Protein AF-A0A484Z896-F1 (afdb_monomer)

Sequence (76 aa):
MANSTRSRSAERLVDIFIALHLHGVVHRCDLMNKFGITERTVYRDLQALSPIIEHVGDGRYRLIPAYQKAALDDSE

pLDDT: mean 88.8, std 16.47, range [39.94, 98.5]

Mean predicted aligned error: 6.42 Å

Nearest PDB structures (foldseek):
  2fa5-assembly1_B  TM=6.991E-01  e=1.017E-01  Xanthomonas campestris
  5aiq-assembly1_D  TM=6.520E-01  e=1.609E-01  Neisseria meningitidis serogroup B
  2hr3-assembly1_B  TM=6.206E-01  e=2.092E-01  Pseudomonas aeruginosa
  7kym-assembly1_A  TM=5.957E-01  e=2.385E-01  Bradyrhizobium japonicum
  4d18-assembly2_J  TM=7.100E-01  e=6.814E-01  Homo sapiens

Solvent-accessible surface area (backbone atoms only — not comparable to full-atom values): 4682 Å² total; per-residue (Å²): 129,86,78,76,77,75,52,70,65,58,54,49,49,52,51,51,52,51,43,27,72,76,64,49,50,46,43,56,68,58,52,23,64,75,69,74,47,53,68,71,55,50,51,53,53,51,58,75,42,46,93,53,38,42,79,76,55,95,60,27,36,24,48,35,76,93,71,44,77,75,86,74,74,90,76,128

Foldseek 3Di:
DPPPPPPPLVVLLVVVVVCQQPVQKDALVVSCVVSVDDSVSSVVSVVVCVVQWDDPDPRMIHGDPVRHDDPPDPPD

Secondary structure (DSSP, 8-state):
-------HHHHHHHHHHHHHHHHSEEEHHHHHHHHT--HHHHHHHHHHTTTTEEE-STTEEEE-GGGSPP------

Structure (mmCIF, N/CA/C/O backbone):
data_AF-A0A484Z896-F1
#
_entry.id   AF-A0A484Z896-F1
#
loop_
_atom_site.group_PDB
_atom_site.id
_atom_site.type_symbol
_atom_site.label_atom_id
_atom_site.label_alt_id
_atom_site.label_comp_id
_atom_site.label_asym_id
_atom_site.label_entity_id
_atom_site.label_seq_id
_atom_site.pdbx_PDB_ins_code
_atom_site.Cartn_x
_atom_site.Cartn_y
_atom_site.Cartn_z
_atom_site.occupancy
_atom_site.B_iso_or_equiv
_atom_site.auth_seq_id
_atom_site.auth_comp_id
_atom_site.auth_asym_id
_atom_site.auth_atom_id
_atom_site.pdbx_PDB_model_num
ATOM 1 N N . MET A 1 1 ? 4.511 20.233 25.655 1.00 39.94 1 MET A N 1
ATOM 2 C CA . MET A 1 1 ? 4.848 18.926 25.049 1.00 39.94 1 MET A CA 1
ATOM 3 C C . MET A 1 1 ? 4.067 18.832 23.752 1.00 39.94 1 MET A C 1
ATOM 5 O O . MET A 1 1 ? 2.844 18.828 23.807 1.00 39.94 1 MET A O 1
ATOM 9 N N . ALA A 1 2 ? 4.730 18.896 22.597 1.00 47.44 2 ALA A N 1
ATOM 10 C CA . ALA A 1 2 ? 4.041 18.741 21.322 1.00 47.44 2 ALA A CA 1
ATOM 11 C C . ALA A 1 2 ? 3.598 17.277 21.212 1.00 47.44 2 ALA A C 1
ATOM 13 O O . ALA A 1 2 ? 4.431 16.399 21.003 1.00 47.44 2 ALA A O 1
ATOM 14 N N . ASN A 1 3 ? 2.307 17.010 21.414 1.00 50.03 3 ASN A N 1
ATOM 15 C CA . ASN A 1 3 ? 1.716 15.738 21.021 1.00 50.03 3 ASN A CA 1
ATOM 16 C C . ASN A 1 3 ? 1.853 15.666 19.500 1.00 50.03 3 ASN A C 1
ATOM 18 O O . ASN A 1 3 ? 1.042 16.239 18.775 1.00 50.03 3 ASN A O 1
ATOM 22 N N . SER A 1 4 ? 2.910 15.022 19.008 1.00 59.09 4 SER A N 1
ATOM 23 C CA . SER A 1 4 ? 2.995 14.652 17.605 1.00 59.09 4 SER A CA 1
ATOM 24 C C . SER A 1 4 ? 1.869 13.655 17.367 1.00 59.09 4 SER A C 1
ATOM 26 O O . SER A 1 4 ? 1.962 12.477 17.703 1.00 59.09 4 SER A O 1
ATOM 28 N N . THR A 1 5 ? 0.733 14.144 16.873 1.00 63.16 5 THR A N 1
ATOM 29 C CA . THR A 1 5 ? -0.365 13.288 16.440 1.00 63.16 5 THR A CA 1
ATOM 30 C C . THR A 1 5 ? 0.172 12.455 15.283 1.00 63.16 5 THR A C 1
ATOM 32 O O . THR A 1 5 ? 0.189 12.910 14.140 1.00 63.16 5 THR A O 1
ATOM 35 N N . ARG A 1 6 ? 0.705 11.263 15.575 1.00 74.50 6 ARG A N 1
ATOM 36 C CA . ARG A 1 6 ? 1.176 10.361 14.529 1.00 74.50 6 ARG A CA 1
ATOM 37 C C . ARG A 1 6 ? -0.016 10.020 13.651 1.00 74.50 6 ARG A C 1
ATOM 39 O O . ARG A 1 6 ? -1.058 9.556 14.118 1.00 74.50 6 ARG A O 1
ATOM 46 N N . SER A 1 7 ? 0.110 10.339 12.371 1.00 89.81 7 SER A N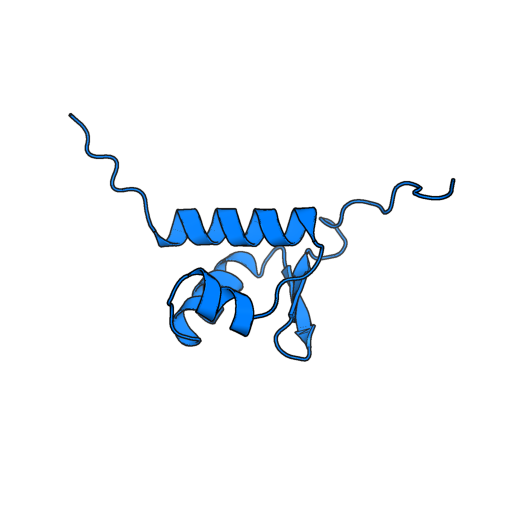 1
ATOM 47 C CA . SER A 1 7 ? -0.952 10.089 11.415 1.00 89.81 7 SER A CA 1
ATOM 48 C C . SER A 1 7 ? -1.028 8.592 11.148 1.00 89.81 7 SER A C 1
ATOM 50 O O . SER A 1 7 ? -0.147 8.028 10.503 1.00 89.81 7 SER A O 1
ATOM 52 N N . ARG A 1 8 ? -2.118 7.956 11.593 1.00 92.50 8 ARG A N 1
ATOM 53 C CA . ARG A 1 8 ? -2.377 6.529 11.337 1.00 92.50 8 ARG A CA 1
ATOM 54 C C . ARG A 1 8 ? -2.325 6.180 9.848 1.00 92.50 8 ARG A C 1
ATOM 56 O O . ARG A 1 8 ? -1.988 5.057 9.506 1.00 92.50 8 ARG A O 1
ATOM 63 N N . SER A 1 9 ? -2.682 7.103 8.950 1.00 94.19 9 SER A N 1
ATOM 64 C CA . SER A 1 9 ? -2.541 6.854 7.510 1.00 94.19 9 SER A CA 1
ATOM 65 C C . SER A 1 9 ? -1.087 6.914 7.059 1.00 94.19 9 SER A C 1
ATOM 67 O O . SER A 1 9 ? -0.694 6.092 6.246 1.00 94.19 9 SER A O 1
ATOM 69 N N . ALA A 1 10 ? -0.279 7.833 7.596 1.00 95.56 10 ALA A N 1
ATOM 70 C CA . ALA A 1 10 ? 1.144 7.893 7.269 1.00 95.56 10 ALA A CA 1
ATOM 71 C C . ALA A 1 10 ? 1.875 6.619 7.718 1.00 95.56 10 ALA A C 1
ATOM 73 O O . ALA A 1 10 ? 2.621 6.045 6.933 1.00 95.56 10 ALA A O 1
ATOM 74 N N . GLU A 1 11 ? 1.597 6.135 8.932 1.00 96.12 11 GLU A N 1
ATOM 75 C CA . GLU A 1 11 ? 2.157 4.871 9.436 1.00 96.12 11 GLU A CA 1
ATOM 76 C C . GLU A 1 11 ? 1.798 3.694 8.522 1.00 96.12 11 GLU A C 1
ATOM 78 O O . GLU A 1 11 ? 2.674 2.932 8.127 1.00 96.12 11 GLU A O 1
ATOM 83 N N . ARG A 1 12 ? 0.534 3.595 8.087 1.00 97.50 12 ARG A N 1
ATOM 84 C CA . ARG A 1 12 ? 0.129 2.542 7.145 1.00 97.50 12 ARG A CA 1
ATOM 85 C C . ARG A 1 12 ? 0.805 2.653 5.786 1.00 97.50 12 ARG A C 1
ATOM 87 O O . ARG A 1 12 ? 1.168 1.627 5.226 1.00 97.50 12 ARG A O 1
ATOM 94 N N . LEU A 1 13 ? 0.969 3.860 5.245 1.00 97.75 13 LEU A N 1
ATOM 95 C CA . LEU A 1 13 ? 1.657 4.050 3.964 1.00 97.75 13 LEU A CA 1
ATOM 96 C C . LEU A 1 13 ? 3.117 3.595 4.048 1.00 97.75 13 LEU A C 1
ATOM 98 O O . LEU A 1 13 ? 3.588 2.905 3.146 1.00 97.75 13 LEU A O 1
ATOM 102 N N . VAL A 1 14 ? 3.799 3.923 5.149 1.00 97.31 14 VAL A N 1
ATOM 103 C CA . VAL A 1 14 ? 5.165 3.456 5.420 1.00 97.31 14 VAL A CA 1
ATOM 104 C C . VAL A 1 14 ? 5.199 1.931 5.537 1.00 97.31 14 VAL A C 1
ATOM 106 O O . VAL A 1 14 ? 6.005 1.293 4.866 1.00 97.31 14 VAL A O 1
ATOM 109 N N . ASP A 1 15 ? 4.287 1.331 6.302 1.00 97.81 15 ASP A N 1
ATOM 110 C CA . ASP A 1 15 ? 4.207 -0.124 6.462 1.00 97.81 15 ASP A CA 1
ATOM 111 C C . ASP A 1 15 ? 3.933 -0.863 5.145 1.00 97.81 15 ASP A C 1
ATOM 113 O O . ASP A 1 15 ? 4.513 -1.923 4.898 1.00 97.81 15 ASP A O 1
ATOM 117 N N . ILE A 1 16 ? 3.039 -0.333 4.303 1.00 98.06 16 ILE A N 1
ATOM 118 C CA . ILE A 1 16 ? 2.739 -0.900 2.980 1.00 98.06 16 ILE A CA 1
ATOM 119 C C . ILE A 1 16 ? 3.977 -0.806 2.089 1.00 98.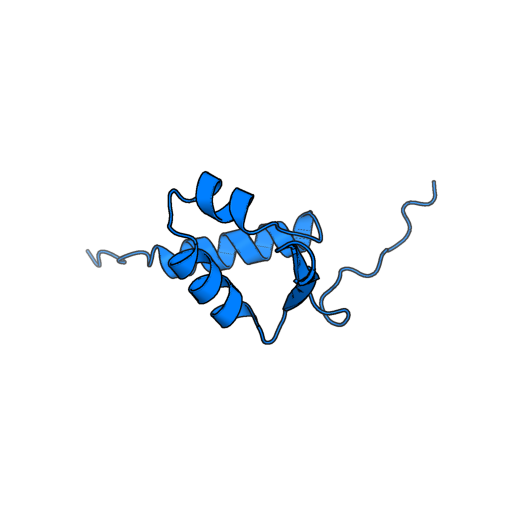06 16 ILE A C 1
ATOM 121 O O . ILE A 1 16 ? 4.330 -1.786 1.435 1.00 98.06 16 ILE A O 1
ATOM 125 N N . PHE A 1 17 ? 4.659 0.341 2.086 1.00 96.88 17 PHE A N 1
ATOM 126 C CA . PHE A 1 17 ? 5.882 0.531 1.311 1.00 96.88 17 PHE A CA 1
ATOM 127 C C . PHE A 1 17 ? 7.005 -0.420 1.752 1.00 96.88 17 PHE A C 1
ATOM 129 O O . PHE A 1 17 ? 7.647 -1.039 0.905 1.00 96.88 17 PHE A O 1
ATOM 136 N N . ILE A 1 18 ? 7.202 -0.605 3.061 1.00 96.25 18 ILE A N 1
ATOM 137 C CA . ILE A 1 18 ? 8.174 -1.570 3.596 1.00 96.25 18 ILE A CA 1
ATOM 138 C C . ILE A 1 18 ? 7.818 -2.993 3.152 1.00 96.25 18 ILE A C 1
ATOM 140 O O . ILE A 1 18 ? 8.686 -3.710 2.659 1.00 96.25 18 ILE A O 1
ATOM 144 N N . ALA A 1 19 ? 6.549 -3.397 3.271 1.00 96.62 19 ALA A N 1
ATOM 145 C CA . ALA A 1 19 ? 6.109 -4.726 2.846 1.00 96.62 19 ALA A CA 1
ATOM 146 C C . ALA A 1 19 ? 6.336 -4.954 1.342 1.00 96.62 19 ALA A C 1
ATOM 148 O O . ALA A 1 19 ? 6.823 -6.010 0.944 1.00 96.62 19 ALA A O 1
ATOM 149 N N . LEU A 1 20 ? 6.050 -3.947 0.515 1.00 96.62 20 LEU A N 1
ATOM 150 C CA . LEU A 1 20 ? 6.328 -3.967 -0.920 1.00 96.62 20 LEU A CA 1
ATOM 151 C C . LEU A 1 20 ? 7.825 -4.103 -1.226 1.00 96.62 20 LEU A C 1
ATOM 153 O O . LEU A 1 20 ? 8.194 -4.850 -2.128 1.00 96.62 20 LEU A O 1
ATOM 157 N N . HIS A 1 21 ? 8.684 -3.406 -0.482 1.00 93.81 21 HIS A N 1
ATOM 158 C CA . HIS A 1 21 ? 10.131 -3.458 -0.687 1.00 93.81 21 HIS A CA 1
ATOM 159 C C . HIS A 1 21 ? 10.744 -4.801 -0.254 1.00 93.81 21 HIS A C 1
ATOM 161 O O . HIS A 1 21 ? 11.642 -5.305 -0.923 1.00 93.81 21 HIS A O 1
ATOM 167 N N . LEU A 1 22 ? 10.254 -5.390 0.842 1.00 92.75 22 LEU A N 1
ATOM 168 C CA . LEU A 1 22 ? 10.781 -6.643 1.397 1.00 92.75 22 LEU A CA 1
ATOM 169 C C . LEU A 1 22 ? 10.216 -7.896 0.720 1.00 92.75 22 LEU A C 1
ATOM 171 O O . LEU A 1 22 ? 10.938 -8.873 0.548 1.00 92.75 22 LEU A O 1
ATOM 175 N N . HIS A 1 23 ? 8.931 -7.886 0.365 1.00 94.31 23 HIS A N 1
ATOM 176 C CA . HIS A 1 23 ? 8.220 -9.074 -0.124 1.00 94.31 23 HIS A CA 1
ATOM 177 C C . HIS A 1 23 ? 7.833 -8.980 -1.602 1.00 94.31 23 HIS A C 1
ATOM 179 O O . HIS A 1 23 ? 7.308 -9.937 -2.168 1.00 94.31 23 HIS A O 1
ATOM 185 N N . GLY A 1 24 ? 8.049 -7.827 -2.237 1.00 94.69 24 GLY A N 1
ATOM 186 C CA . GLY A 1 24 ? 7.756 -7.586 -3.649 1.00 94.69 24 GLY A CA 1
ATOM 187 C C . GLY A 1 24 ? 6.272 -7.403 -3.969 1.00 94.69 24 GLY A C 1
ATOM 188 O O . GLY A 1 24 ? 5.947 -6.675 -4.902 1.00 94.69 24 GLY A O 1
ATOM 189 N N . VAL A 1 25 ? 5.361 -8.013 -3.206 1.00 96.50 25 VAL A N 1
ATOM 190 C CA . VAL A 1 25 ? 3.916 -7.962 -3.450 1.00 96.50 25 VAL A CA 1
ATOM 191 C C . VAL A 1 25 ? 3.127 -7.813 -2.151 1.00 96.50 25 VAL A C 1
ATOM 193 O O . VAL A 1 25 ? 3.490 -8.367 -1.116 1.00 96.50 25 VAL A O 1
ATOM 196 N N . VAL A 1 26 ? 2.012 -7.089 -2.214 1.00 98.06 26 VAL A N 1
ATOM 197 C CA . VAL A 1 26 ? 1.001 -7.030 -1.148 1.00 98.06 26 VAL A CA 1
ATOM 198 C C . VAL A 1 26 ? -0.378 -7.328 -1.720 1.00 98.06 26 VAL A C 1
ATOM 200 O O . VAL A 1 26 ? -0.669 -6.978 -2.864 1.00 98.06 26 VAL A O 1
ATOM 203 N N . HIS A 1 27 ? -1.248 -7.946 -0.925 1.00 98.31 27 HIS A N 1
ATOM 204 C CA . HIS A 1 27 ? -2.625 -8.243 -1.309 1.00 98.31 27 HIS A CA 1
ATOM 205 C C . HIS A 1 27 ? -3.614 -7.430 -0.467 1.00 98.31 27 HIS A C 1
ATOM 207 O O . HIS A 1 27 ? -3.473 -7.317 0.752 1.00 98.31 27 HIS A O 1
ATOM 213 N N . ARG A 1 28 ? -4.644 -6.857 -1.104 1.00 97.69 28 ARG A N 1
ATOM 214 C CA . ARG A 1 28 ? -5.591 -5.939 -0.438 1.00 97.69 28 ARG A CA 1
ATOM 215 C C . ARG A 1 28 ? -6.269 -6.545 0.798 1.00 97.69 28 ARG A C 1
ATOM 217 O O . ARG A 1 28 ? -6.430 -5.840 1.789 1.00 97.69 28 ARG A O 1
ATOM 224 N N . CYS A 1 29 ? -6.631 -7.833 0.773 1.00 98.25 29 CYS A N 1
ATOM 225 C CA . CYS A 1 29 ? -7.295 -8.479 1.910 1.00 98.25 29 CYS A CA 1
ATOM 226 C C . CYS A 1 29 ? -6.350 -8.614 3.109 1.00 98.25 29 CYS A C 1
ATOM 228 O O . CYS A 1 29 ? -6.784 -8.448 4.246 1.00 98.25 29 CYS A O 1
ATOM 230 N N . ASP A 1 30 ? -5.055 -8.815 2.864 1.00 98.12 30 ASP A N 1
ATOM 231 C CA . ASP A 1 30 ? -4.056 -8.899 3.931 1.00 98.12 30 ASP A CA 1
ATOM 232 C C . ASP A 1 30 ? -3.865 -7.531 4.583 1.00 98.12 30 ASP A C 1
ATOM 234 O O . ASP A 1 30 ? -3.76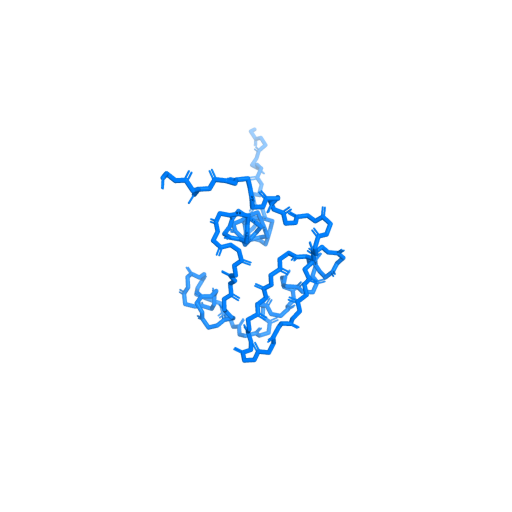2 -7.436 5.802 1.00 98.12 30 ASP A O 1
ATOM 238 N N . LEU A 1 31 ? -3.909 -6.453 3.791 1.00 98.31 31 LEU A N 1
ATOM 239 C CA . LEU A 1 31 ? -3.874 -5.083 4.307 1.00 98.31 31 LEU A CA 1
ATOM 240 C C . LEU A 1 31 ? -5.121 -4.757 5.143 1.00 98.31 31 LEU A C 1
ATOM 242 O O . LEU A 1 31 ? -5.001 -4.153 6.210 1.00 98.31 31 LEU A O 1
ATOM 246 N N . MET A 1 32 ? -6.310 -5.179 4.696 1.00 98.50 32 MET A N 1
ATOM 247 C CA . MET A 1 32 ? -7.551 -5.019 5.467 1.00 98.50 32 MET A CA 1
ATOM 248 C C . MET A 1 32 ? -7.444 -5.711 6.826 1.00 98.50 32 MET A C 1
ATOM 250 O O . MET A 1 32 ? -7.701 -5.082 7.854 1.00 98.50 32 MET A O 1
ATOM 254 N N . ASN A 1 33 ? -7.008 -6.972 6.825 1.00 98.44 33 ASN A N 1
ATOM 255 C CA . ASN A 1 33 ? -6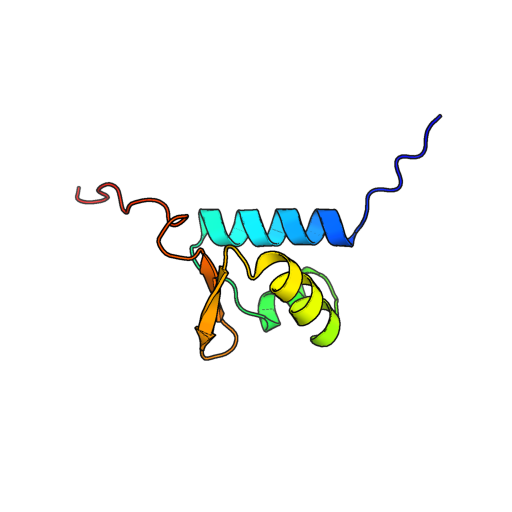.864 -7.780 8.033 1.00 98.44 33 ASN A CA 1
ATOM 256 C C . ASN A 1 33 ? -5.775 -7.223 8.961 1.00 98.44 33 ASN A C 1
ATOM 258 O O . ASN A 1 33 ? -6.025 -7.044 10.151 1.00 98.44 33 ASN A O 1
ATOM 262 N N . LYS A 1 34 ? -4.595 -6.882 8.420 1.00 97.69 34 LYS A N 1
ATOM 263 C CA . LYS A 1 34 ? -3.453 -6.348 9.181 1.00 97.69 34 LYS A CA 1
ATOM 264 C C . LYS A 1 34 ? -3.809 -5.064 9.923 1.00 97.69 34 LYS A C 1
ATOM 266 O O . LYS A 1 34 ? -3.413 -4.891 11.072 1.00 97.69 34 LYS A O 1
ATOM 271 N N . PHE A 1 35 ? -4.521 -4.149 9.267 1.00 97.12 35 PHE A N 1
ATOM 272 C CA . PHE A 1 35 ? -4.791 -2.824 9.827 1.00 97.12 35 PHE A CA 1
ATOM 273 C C . PHE A 1 35 ? -6.187 -2.678 10.445 1.00 97.12 35 PHE A C 1
ATOM 275 O 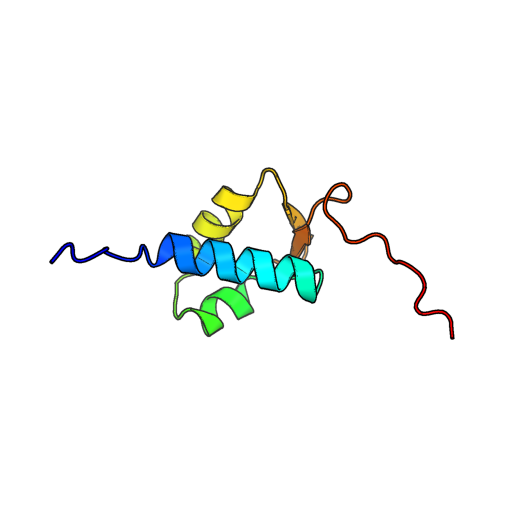O . PHE A 1 35 ? -6.477 -1.625 11.015 1.00 97.12 35 PHE A O 1
ATOM 282 N N . GLY A 1 36 ? -7.058 -3.685 10.321 1.00 97.75 36 GLY A N 1
ATOM 283 C CA . GLY A 1 36 ? -8.448 -3.604 10.776 1.00 97.75 36 GLY A CA 1
ATOM 284 C C . GLY A 1 36 ? -9.238 -2.502 10.062 1.00 97.75 36 GLY A C 1
ATOM 285 O O . GLY A 1 36 ? -9.990 -1.762 10.698 1.00 97.75 36 GLY A O 1
ATOM 286 N N . ILE A 1 37 ? -9.024 -2.339 8.752 1.00 97.75 37 ILE A N 1
ATOM 287 C CA . ILE A 1 37 ? -9.632 -1.269 7.944 1.00 97.75 37 ILE A CA 1
ATOM 288 C C . ILE A 1 37 ? -10.491 -1.819 6.807 1.00 97.75 37 ILE A C 1
ATOM 290 O O . ILE A 1 37 ? -10.342 -2.952 6.358 1.00 97.75 37 ILE A O 1
ATOM 294 N N . THR A 1 38 ? -11.387 -0.972 6.306 1.00 98.38 38 THR A N 1
ATOM 295 C CA . THR A 1 38 ? -12.255 -1.305 5.175 1.00 98.38 38 THR A CA 1
ATOM 296 C C . THR A 1 38 ? -11.493 -1.318 3.854 1.00 98.38 38 THR A C 1
ATOM 298 O O . THR A 1 38 ? -10.492 -0.616 3.687 1.00 98.38 38 THR A O 1
ATOM 301 N N . GLU A 1 39 ? -12.042 -2.027 2.868 1.00 97.69 39 GLU A N 1
ATOM 302 C CA . GLU A 1 39 ? -11.507 -2.068 1.504 1.00 97.69 39 GLU A CA 1
ATOM 303 C C . GLU A 1 39 ? -11.357 -0.659 0.900 1.00 97.69 39 GLU A C 1
ATOM 305 O O . GLU A 1 39 ? -10.325 -0.324 0.326 1.00 97.69 39 GLU A O 1
ATOM 310 N N . ARG A 1 40 ? -12.331 0.233 1.143 1.00 98.25 40 ARG A N 1
ATOM 311 C CA . ARG A 1 40 ? -12.262 1.651 0.743 1.00 98.25 40 ARG A CA 1
ATOM 312 C C . ARG A 1 40 ? -11.016 2.357 1.289 1.00 98.25 40 ARG A C 1
ATOM 314 O O . ARG A 1 40 ? -10.429 3.185 0.596 1.00 98.25 40 ARG A O 1
ATOM 321 N N . THR A 1 41 ? -10.632 2.068 2.532 1.00 98.25 41 THR A N 1
ATOM 322 C CA . THR A 1 41 ? -9.450 2.679 3.158 1.00 98.25 41 THR A CA 1
ATOM 323 C C . THR A 1 41 ? -8.169 2.112 2.556 1.00 98.25 41 THR A C 1
ATOM 325 O O . THR A 1 41 ? -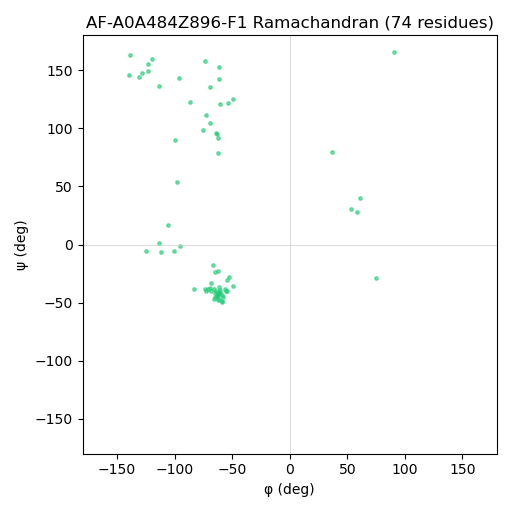7.256 2.885 2.276 1.00 98.25 41 THR A O 1
ATOM 328 N N . VAL A 1 42 ? -8.130 0.802 2.285 1.00 98.19 42 VAL A N 1
ATOM 329 C CA . VAL A 1 42 ? -7.017 0.163 1.568 1.00 98.19 42 VAL A CA 1
ATOM 330 C C . VAL A 1 42 ? -6.837 0.775 0.184 1.00 98.19 4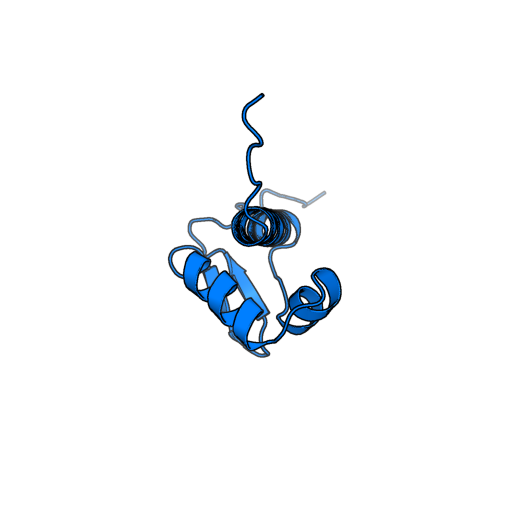2 VAL A C 1
ATOM 332 O O . VAL A 1 42 ? -5.732 1.197 -0.139 1.00 98.19 42 VAL A O 1
ATOM 335 N N . TYR A 1 43 ? -7.907 0.920 -0.604 1.00 97.88 43 TYR A N 1
ATOM 336 C CA . TYR A 1 43 ? -7.812 1.539 -1.928 1.00 97.88 43 TYR A CA 1
ATOM 337 C C . TYR A 1 43 ? -7.316 2.978 -1.875 1.00 97.88 43 TYR A C 1
ATOM 339 O O . TYR A 1 43 ? -6.504 3.366 -2.705 1.00 97.88 43 TYR A O 1
ATOM 347 N N . ARG A 1 44 ? -7.750 3.770 -0.891 1.00 98.00 44 ARG A N 1
ATOM 348 C CA . ARG A 1 44 ? -7.244 5.136 -0.719 1.00 98.00 44 ARG A CA 1
ATOM 349 C C . ARG A 1 44 ? -5.745 5.151 -0.407 1.00 98.00 44 ARG A C 1
ATOM 351 O O . ARG A 1 44 ? -5.022 5.970 -0.967 1.00 98.00 44 ARG A O 1
ATOM 358 N N . ASP A 1 45 ? -5.291 4.273 0.483 1.00 98.00 45 ASP A N 1
ATOM 359 C CA . ASP A 1 45 ? -3.879 4.202 0.859 1.00 98.00 45 ASP A CA 1
ATOM 360 C C . ASP A 1 45 ? -3.028 3.691 -0.330 1.00 98.00 45 ASP A C 1
ATOM 362 O O . ASP A 1 45 ? -1.989 4.269 -0.634 1.00 98.00 45 ASP A O 1
ATOM 366 N N . LEU A 1 46 ? -3.508 2.705 -1.096 1.00 98.00 46 LEU A N 1
ATOM 367 C CA . LEU A 1 46 ? -2.860 2.241 -2.333 1.00 98.00 46 LEU A CA 1
ATOM 368 C C . LEU A 1 46 ? -2.856 3.311 -3.437 1.00 98.00 46 LEU A C 1
ATOM 370 O O . LEU A 1 46 ? -1.854 3.480 -4.126 1.00 98.00 46 LEU A O 1
ATOM 374 N N . GLN A 1 47 ? -3.935 4.086 -3.580 1.00 97.44 47 GLN A N 1
ATOM 375 C CA . GLN A 1 47 ? -4.009 5.191 -4.540 1.00 97.44 47 GLN A CA 1
ATOM 376 C C . GLN A 1 47 ? -2.959 6.267 -4.240 1.00 97.44 47 GLN A C 1
ATOM 378 O O . GLN A 1 47 ? -2.376 6.826 -5.170 1.00 97.44 47 GLN A O 1
ATOM 383 N N . ALA A 1 48 ? -2.675 6.532 -2.962 1.00 97.06 48 ALA A N 1
ATOM 384 C CA . ALA A 1 48 ? -1.617 7.461 -2.564 1.00 97.06 48 ALA A CA 1
ATOM 385 C C . ALA A 1 48 ? -0.212 6.975 -2.971 1.00 97.06 48 ALA A C 1
ATOM 387 O O . ALA A 1 48 ? 0.686 7.792 -3.154 1.00 97.06 48 ALA A O 1
ATOM 388 N N . LEU A 1 49 ? -0.034 5.664 -3.156 1.00 97.19 49 LEU A N 1
ATOM 389 C CA . LEU A 1 49 ? 1.210 5.044 -3.616 1.00 97.19 49 LEU A CA 1
ATOM 390 C C . LEU A 1 49 ? 1.241 4.802 -5.136 1.00 97.19 49 LEU A C 1
ATOM 392 O O . LEU A 1 49 ? 2.252 4.330 -5.648 1.00 97.19 49 LEU A O 1
ATOM 396 N N . SER A 1 50 ? 0.175 5.137 -5.873 1.00 96.06 50 SER A N 1
ATOM 397 C CA . SER A 1 50 ? 0.051 4.857 -7.316 1.00 96.06 50 SER A CA 1
ATOM 398 C C . SER A 1 50 ? 1.206 5.338 -8.213 1.00 96.06 50 SER A C 1
ATOM 400 O O . SER A 1 50 ? 1.455 4.666 -9.209 1.00 96.06 50 SER A O 1
ATOM 402 N N . PRO A 1 51 ? 1.974 6.406 -7.902 1.00 95.75 51 PRO A N 1
ATOM 403 C CA . PRO A 1 51 ? 3.139 6.766 -8.716 1.00 95.75 51 PRO A CA 1
ATOM 404 C C . PRO A 1 51 ? 4.289 5.749 -8.665 1.00 95.75 51 PRO A C 1
ATOM 406 O O . PRO A 1 51 ? 5.179 5.798 -9.510 1.00 95.75 51 PRO A O 1
ATOM 409 N N . ILE A 1 52 ? 4.306 4.865 -7.662 1.00 96.38 52 ILE A N 1
ATOM 410 C CA . ILE A 1 52 ? 5.415 3.938 -7.401 1.00 96.38 52 ILE A CA 1
ATOM 411 C C . ILE A 1 52 ? 4.986 2.467 -7.344 1.00 96.38 52 ILE A C 1
ATOM 413 O O . ILE A 1 52 ? 5.850 1.595 -7.245 1.00 96.38 52 ILE A O 1
ATOM 417 N N . ILE A 1 53 ? 3.683 2.172 -7.419 1.00 97.50 53 ILE A N 1
ATOM 418 C CA . ILE A 1 53 ? 3.143 0.806 -7.442 1.00 97.50 53 ILE A CA 1
ATOM 419 C C . ILE A 1 53 ? 2.284 0.559 -8.679 1.00 97.50 53 ILE A C 1
ATOM 421 O O . ILE A 1 53 ? 1.667 1.472 -9.217 1.00 97.50 53 ILE A O 1
ATOM 425 N N . GLU A 1 54 ? 2.169 -0.704 -9.066 1.00 97.50 54 GLU A N 1
ATOM 426 C CA . GLU A 1 54 ? 1.254 -1.189 -10.096 1.00 97.50 54 GLU A CA 1
ATOM 427 C C . GLU A 1 54 ? 0.323 -2.272 -9.537 1.00 97.50 54 GLU A C 1
ATOM 429 O O . GLU A 1 54 ? 0.686 -3.024 -8.627 1.00 97.50 54 GLU A O 1
ATOM 434 N N . HIS A 1 55 ? -0.894 -2.346 -10.082 1.00 97.44 55 HIS A N 1
ATOM 435 C CA . HIS A 1 55 ? -1.841 -3.427 -9.809 1.00 97.44 55 HIS A CA 1
ATOM 436 C C . HIS A 1 55 ? -1.564 -4.585 -10.765 1.00 97.44 55 HIS A C 1
ATOM 438 O O . HIS A 1 55 ? -1.610 -4.406 -11.978 1.00 97.44 55 HIS A O 1
ATOM 444 N N . VAL A 1 56 ? -1.297 -5.774 -10.223 1.00 95.19 56 VAL A N 1
ATOM 445 C CA . VAL A 1 56 ? -0.928 -6.962 -11.019 1.00 95.19 56 VAL A CA 1
ATOM 446 C C . VAL A 1 56 ? -2.048 -7.996 -11.116 1.00 95.19 56 VAL A C 1
ATOM 448 O O . VAL A 1 56 ? -1.816 -9.142 -11.489 1.00 95.19 56 VAL A O 1
ATOM 451 N N . GLY A 1 57 ? -3.279 -7.587 -10.799 1.00 94.25 57 GLY A N 1
ATOM 452 C CA . GLY A 1 57 ? -4.458 -8.450 -10.810 1.00 94.25 57 GLY A CA 1
ATOM 453 C C . GLY A 1 57 ? -4.719 -9.130 -9.467 1.00 94.25 57 GLY A C 1
ATOM 454 O O . GLY A 1 57 ? -3.893 -9.099 -8.558 1.00 94.25 57 GLY A O 1
ATOM 455 N N . ASP A 1 58 ? -5.926 -9.686 -9.314 1.00 95.19 58 ASP A N 1
ATOM 456 C CA . ASP A 1 58 ? -6.353 -10.408 -8.100 1.00 95.19 58 ASP A CA 1
ATOM 457 C C . ASP A 1 58 ? -6.171 -9.585 -6.801 1.00 95.19 58 ASP A C 1
ATOM 459 O O . ASP A 1 58 ? -5.870 -10.091 -5.728 1.00 95.19 58 ASP A O 1
ATOM 463 N N . GLY A 1 59 ? -6.285 -8.255 -6.917 1.00 95.62 59 GLY A N 1
ATOM 464 C CA . GLY A 1 59 ? -6.036 -7.289 -5.835 1.00 95.62 59 GLY A CA 1
ATOM 465 C C . GLY A 1 59 ? -4.636 -7.334 -5.219 1.00 95.62 59 GLY A C 1
ATOM 466 O O . GLY A 1 59 ? -4.483 -6.984 -4.044 1.00 95.62 59 GLY A O 1
ATOM 467 N N . ARG A 1 60 ? -3.641 -7.754 -6.004 1.00 98.06 60 ARG A N 1
ATOM 468 C CA . ARG A 1 60 ? -2.217 -7.709 -5.673 1.00 98.06 60 ARG A CA 1
ATOM 469 C C . ARG A 1 60 ? -1.568 -6.462 -6.258 1.00 98.06 60 ARG A C 1
ATOM 471 O O . ARG A 1 60 ? -1.891 -6.044 -7.370 1.00 98.06 60 ARG A O 1
ATOM 478 N N . TYR A 1 61 ? -0.634 -5.894 -5.511 1.00 98.25 61 TYR A N 1
ATOM 479 C CA . TYR A 1 61 ? 0.112 -4.700 -5.887 1.00 98.25 61 TYR A CA 1
ATOM 480 C C . TYR A 1 61 ? 1.602 -4.930 -5.672 1.00 98.25 61 TYR A C 1
ATOM 482 O O . TYR A 1 61 ? 1.981 -5.590 -4.705 1.00 98.25 61 TYR A O 1
ATOM 490 N N . ARG A 1 62 ? 2.435 -4.369 -6.548 1.00 97.75 62 ARG A N 1
ATOM 491 C CA . ARG A 1 62 ? 3.901 -4.409 -6.439 1.00 97.75 62 ARG A CA 1
ATOM 492 C C . ARG A 1 62 ? 4.518 -3.066 -6.800 1.00 97.75 62 ARG A C 1
ATOM 494 O O . ARG A 1 62 ? 3.855 -2.252 -7.429 1.00 97.75 62 ARG A O 1
ATOM 501 N N . LEU A 1 63 ? 5.776 -2.837 -6.427 1.00 97.56 63 LEU A N 1
ATOM 502 C CA . LEU A 1 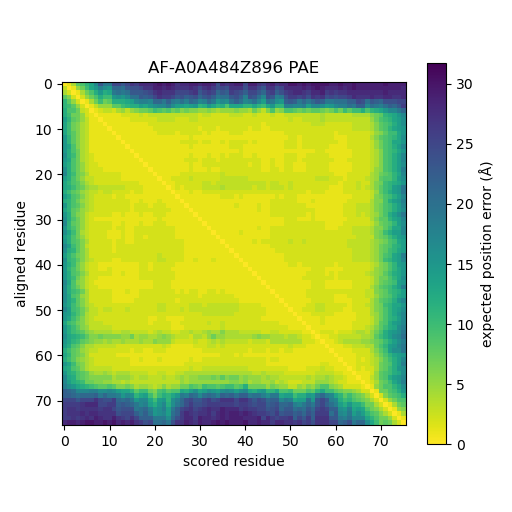63 ? 6.523 -1.664 -6.900 1.00 97.56 63 LEU A CA 1
ATOM 503 C C . LEU A 1 63 ? 6.653 -1.703 -8.426 1.00 97.56 63 LEU A C 1
ATOM 505 O O . LEU A 1 63 ? 6.865 -2.782 -8.980 1.00 97.56 63 LEU A O 1
ATOM 509 N N . ILE A 1 64 ? 6.577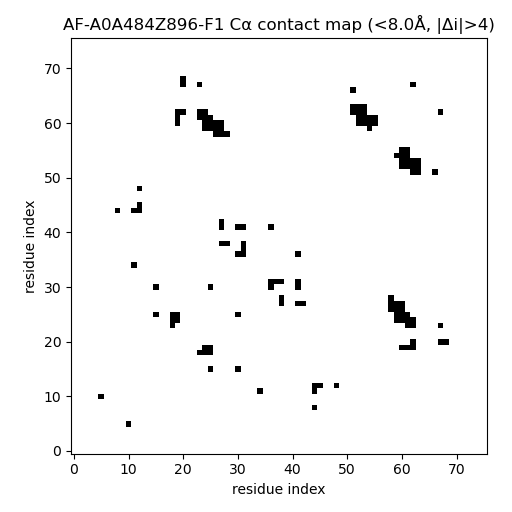 -0.554 -9.099 1.00 96.31 64 ILE A N 1
ATOM 510 C CA . ILE A 1 64 ? 6.892 -0.487 -10.535 1.00 96.31 64 ILE A CA 1
ATOM 511 C C . ILE A 1 64 ? 8.358 -0.892 -10.774 1.00 96.31 64 ILE A C 1
ATOM 513 O O . ILE A 1 64 ? 9.187 -0.673 -9.884 1.00 96.31 64 ILE A O 1
ATOM 517 N N . PRO A 1 65 ? 8.722 -1.426 -11.960 1.00 91.62 65 PRO A N 1
ATOM 518 C CA . PRO A 1 65 ? 10.061 -1.962 -12.233 1.00 91.62 65 PRO A CA 1
ATOM 519 C C . PRO A 1 65 ? 11.228 -1.045 -11.835 1.00 91.62 65 PRO A C 1
ATOM 521 O O . PRO A 1 65 ? 12.232 -1.530 -11.331 1.00 91.62 65 PRO A O 1
ATOM 524 N N . ALA A 1 66 ? 11.073 0.278 -11.976 1.00 89.44 66 ALA A N 1
ATOM 525 C CA . ALA A 1 66 ? 12.094 1.268 -11.615 1.00 89.44 66 ALA A CA 1
ATOM 526 C C . ALA A 1 66 ? 12.474 1.286 -10.119 1.00 89.44 66 ALA A C 1
ATOM 528 O O . ALA A 1 66 ? 13.558 1.749 -9.773 1.00 89.44 66 ALA A O 1
ATOM 529 N N . TYR A 1 67 ? 11.594 0.799 -9.240 1.00 88.19 67 TYR A N 1
ATOM 530 C CA . TYR A 1 67 ? 11.808 0.735 -7.789 1.00 88.19 67 TYR A CA 1
ATOM 531 C C . TYR A 1 67 ? 11.916 -0.696 -7.263 1.00 88.19 67 TYR A C 1
ATOM 533 O O . TYR A 1 67 ? 12.064 -0.899 -6.056 1.00 88.19 67 TYR A O 1
ATOM 541 N N . GLN A 1 68 ? 11.828 -1.697 -8.140 1.00 84.94 68 GLN A N 1
ATOM 542 C CA . GLN A 1 68 ? 12.074 -3.070 -7.733 1.00 84.94 68 GLN A CA 1
ATOM 543 C C . GLN A 1 68 ? 13.554 -3.219 -7.424 1.00 84.94 68 GLN A C 1
ATOM 545 O O . GLN A 1 68 ? 14.406 -2.737 -8.172 1.00 84.94 68 GLN A O 1
ATOM 550 N N . LYS A 1 69 ? 13.866 -3.891 -6.311 1.00 74.88 69 LYS A N 1
ATOM 551 C CA . LYS A 1 69 ? 15.232 -4.340 -6.065 1.00 74.88 69 LYS A CA 1
ATOM 552 C C . LYS A 1 69 ? 15.636 -5.138 -7.305 1.00 74.88 69 LYS A C 1
ATOM 554 O O . LYS A 1 69 ? 14.934 -6.086 -7.660 1.00 74.88 69 LYS A O 1
ATOM 559 N N . ALA A 1 70 ? 16.715 -4.731 -7.980 1.00 62.03 70 ALA A N 1
ATOM 560 C CA . ALA A 1 70 ? 17.335 -5.593 -8.975 1.00 62.03 70 ALA A CA 1
ATOM 561 C C . ALA A 1 70 ? 17.517 -6.946 -8.288 1.00 62.03 70 ALA A C 1
ATOM 563 O O . ALA A 1 70 ? 18.039 -6.978 -7.170 1.00 62.03 70 ALA A O 1
ATOM 564 N N . ALA A 1 71 ? 16.997 -8.016 -8.885 1.00 58.84 71 ALA A N 1
ATOM 565 C CA . ALA A 1 71 ? 17.259 -9.371 -8.431 1.00 58.84 71 ALA A CA 1
ATOM 566 C C . ALA A 1 71 ? 18.768 -9.609 -8.588 1.00 58.84 71 ALA A C 1
ATOM 568 O O . ALA A 1 71 ? 19.226 -10.119 -9.600 1.00 58.84 71 ALA A O 1
ATOM 569 N N . LEU A 1 72 ? 19.550 -9.086 -7.648 1.00 53.88 72 LEU A N 1
ATOM 570 C CA . LEU A 1 72 ? 20.967 -9.341 -7.507 1.00 53.88 72 LEU A CA 1
ATOM 571 C C . LEU A 1 72 ? 21.048 -10.742 -6.923 1.00 53.88 72 LEU A C 1
ATOM 573 O O . LEU A 1 72 ? 20.802 -10.912 -5.732 1.00 53.88 72 LEU A O 1
ATOM 577 N N . ASP A 1 73 ? 21.284 -11.692 -7.826 1.00 51.94 73 ASP A N 1
ATOM 578 C CA . ASP A 1 73 ? 22.030 -12.930 -7.622 1.00 51.94 73 ASP A CA 1
ATOM 579 C C . ASP A 1 73 ? 21.860 -13.599 -6.252 1.00 51.94 73 ASP A C 1
ATOM 581 O O . ASP A 1 73 ? 22.752 -13.549 -5.415 1.00 51.94 73 ASP A O 1
ATOM 585 N N . ASP A 1 74 ? 20.751 -14.320 -6.076 1.00 50.78 74 ASP A N 1
ATOM 586 C CA . ASP A 1 74 ? 20.722 -15.520 -5.225 1.00 50.78 74 ASP A CA 1
ATOM 587 C C . ASP A 1 74 ? 20.869 -16.761 -6.130 1.00 50.78 74 ASP A C 1
ATOM 589 O O . ASP A 1 74 ? 20.015 -17.647 -6.173 1.00 50.78 74 ASP A O 1
ATOM 593 N N . SER A 1 75 ? 21.927 -16.780 -6.946 1.00 49.16 75 SER A N 1
ATOM 594 C CA . SER A 1 75 ? 22.471 -18.024 -7.500 1.00 49.16 75 SER A CA 1
ATOM 595 C C . SER A 1 75 ? 23.689 -18.393 -6.653 1.00 49.16 75 SER A C 1
ATOM 597 O O . SER A 1 75 ? 24.788 -17.915 -6.925 1.00 49.16 75 SER A O 1
ATOM 599 N N . GLU A 1 76 ? 23.463 -19.173 -5.592 1.00 44.56 76 GLU A N 1
ATOM 600 C CA . GLU A 1 76 ? 24.498 -20.043 -5.006 1.00 44.56 76 GLU A CA 1
ATOM 601 C C . GLU A 1 76 ? 24.758 -21.249 -5.919 1.00 44.56 76 GLU A C 1
ATOM 603 O O . GLU A 1 76 ? 23.775 -21.801 -6.473 1.00 44.56 76 GLU A O 1
#

Radius of gyration: 14.25 Å; Cα contacts (8 Å, |Δi|>4): 66; chains: 1; bounding box: 37×39×37 Å

Organism: NCBI:txid69218

InterPro domains:
  IPR036388 Winged helix-like DNA-binding domain superfamily [G3DSA:1.10.10.10] (1-63)